Protein AF-A0A969QJK8-F1 (afdb_monomer_lite)

pLDDT: mean 81.88, std 11.28, range [40.84, 90.19]

Sequence (64 aa):
MVGGAIALVTRLIRRRLGQELPEEIKSRLSQLPLPVLEDLSEALLDFRSLGNLEQWLASHGNAS

Secondary structure (DSSP, 8-state):
--HHHHHHHHHHHHHHH-SPPPHHHHHHHHHS-HHHHHHHHHHTTT--SHHHHHHHHHHHTT--

Structure (mmCIF, N/CA/C/O backbon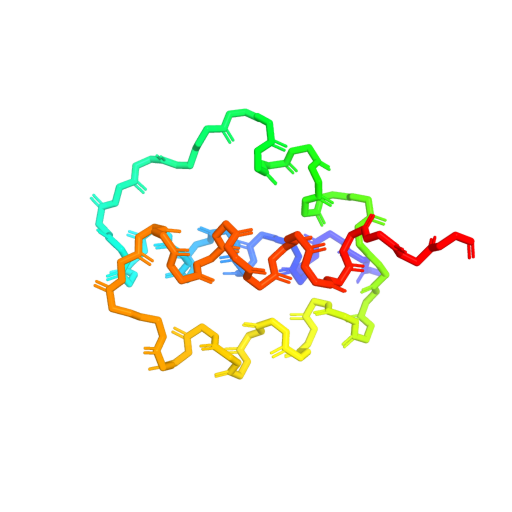e):
data_AF-A0A969QJK8-F1
#
_entry.id   AF-A0A969QJK8-F1
#
loop_
_atom_site.group_PDB
_atom_site.id
_atom_site.type_symbol
_atom_site.label_atom_id
_atom_site.label_alt_id
_atom_site.label_comp_id
_atom_site.label_asym_id
_atom_site.label_entity_id
_atom_site.label_seq_id
_atom_site.pdbx_PDB_ins_code
_atom_site.Cartn_x
_atom_site.Cartn_y
_atom_site.Cartn_z
_atom_site.occupancy
_atom_site.B_iso_or_equiv
_atom_site.auth_seq_id
_atom_site.auth_comp_id
_atom_site.auth_asym_id
_atom_site.auth_atom_id
_atom_site.pdbx_PDB_model_num
ATOM 1 N N . MET A 1 1 ? 17.650 3.763 -6.754 1.00 46.69 1 MET A N 1
ATOM 2 C CA . MET A 1 1 ? 16.944 4.569 -5.730 1.00 46.69 1 MET A CA 1
ATOM 3 C C . MET A 1 1 ? 15.515 4.048 -5.576 1.00 46.69 1 MET A C 1
ATOM 5 O O . MET A 1 1 ? 14.619 4.586 -6.201 1.00 46.69 1 MET A O 1
ATOM 9 N N . VAL A 1 2 ? 15.288 2.983 -4.797 1.00 53.31 2 VAL A N 1
ATOM 10 C CA . VAL A 1 2 ? 13.937 2.386 -4.620 1.00 53.31 2 VAL A CA 1
ATOM 11 C C . VAL A 1 2 ? 13.245 2.886 -3.336 1.00 53.31 2 VAL A C 1
ATOM 13 O O . VAL A 1 2 ? 12.028 2.843 -3.222 1.00 53.31 2 VAL A O 1
ATOM 16 N N . GLY A 1 3 ? 13.990 3.489 -2.399 1.00 61.06 3 GLY A N 1
ATOM 17 C CA . GLY A 1 3 ? 13.429 4.002 -1.138 1.00 61.06 3 GLY A CA 1
ATOM 18 C C . GLY A 1 3 ? 12.509 5.227 -1.267 1.00 61.06 3 GLY A C 1
ATOM 19 O O . GLY A 1 3 ? 11.739 5.508 -0.352 1.00 61.06 3 GLY A O 1
ATOM 20 N N . GLY A 1 4 ? 12.553 5.952 -2.392 1.00 74.88 4 GLY A N 1
ATOM 21 C CA . GLY A 1 4 ? 11.742 7.158 -2.596 1.00 74.88 4 GLY A CA 1
ATOM 22 C C . GLY A 1 4 ? 10.252 6.865 -2.788 1.00 74.88 4 GLY A C 1
ATOM 23 O O . GLY A 1 4 ? 9.416 7.520 -2.169 1.00 74.88 4 GLY A O 1
ATOM 24 N N . ALA A 1 5 ? 9.918 5.851 -3.592 1.00 79.56 5 ALA A N 1
ATOM 25 C CA . ALA A 1 5 ? 8.532 5.514 -3.920 1.00 79.56 5 ALA A CA 1
ATOM 26 C C . ALA A 1 5 ? 7.746 5.050 -2.683 1.00 79.56 5 ALA A C 1
ATOM 28 O O . ALA A 1 5 ? 6.660 5.557 -2.414 1.00 79.56 5 ALA A O 1
ATOM 29 N N . ILE A 1 6 ? 8.338 4.178 -1.859 1.00 81.69 6 ILE A N 1
ATOM 30 C CA . ILE A 1 6 ? 7.714 3.681 -0.620 1.00 81.69 6 ILE A CA 1
ATOM 31 C C . ILE A 1 6 ? 7.437 4.833 0.355 1.00 81.69 6 ILE A C 1
ATOM 33 O O . ILE A 1 6 ? 6.348 4.925 0.929 1.00 81.69 6 ILE A O 1
ATOM 37 N N . ALA A 1 7 ? 8.397 5.747 0.530 1.00 84.31 7 ALA A N 1
ATOM 38 C CA . ALA A 1 7 ? 8.235 6.898 1.415 1.00 84.31 7 ALA A CA 1
ATOM 39 C C . ALA A 1 7 ? 7.127 7.853 0.932 1.00 84.31 7 ALA A C 1
ATOM 4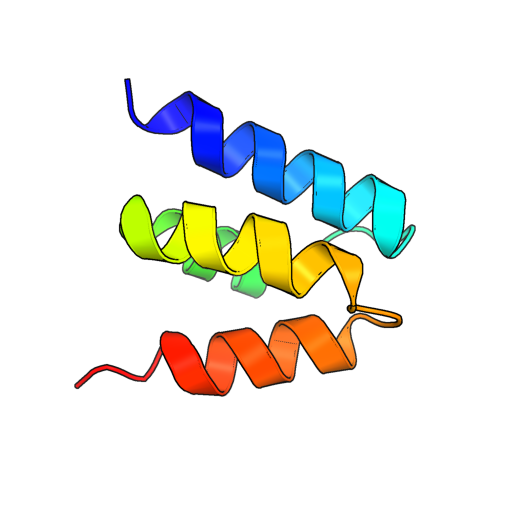1 O O . ALA A 1 7 ? 6.375 8.394 1.751 1.00 84.31 7 ALA A O 1
ATOM 42 N N . LEU A 1 8 ? 7.001 8.040 -0.387 1.00 85.50 8 LEU A N 1
ATOM 43 C CA . LEU A 1 8 ? 5.941 8.844 -0.998 1.00 85.50 8 LEU A CA 1
ATOM 44 C C . LEU A 1 8 ? 4.568 8.197 -0.817 1.00 85.50 8 LEU A C 1
ATOM 46 O O . LEU A 1 8 ? 3.664 8.848 -0.295 1.00 85.50 8 LEU A O 1
ATOM 50 N N . VAL A 1 9 ? 4.431 6.915 -1.161 1.00 86.00 9 VAL A N 1
ATOM 51 C CA . VAL A 1 9 ? 3.188 6.146 -0.997 1.00 86.00 9 VAL A CA 1
ATOM 52 C C . VAL A 1 9 ? 2.743 6.146 0.466 1.00 86.00 9 VAL A C 1
ATOM 54 O O . VAL A 1 9 ? 1.602 6.484 0.768 1.00 86.00 9 VAL A O 1
ATOM 57 N N . THR A 1 10 ? 3.658 5.895 1.404 1.00 85.38 10 THR A N 1
ATOM 58 C CA . THR A 1 10 ? 3.352 5.910 2.846 1.00 85.38 10 THR A CA 1
ATOM 59 C C . THR A 1 10 ? 2.842 7.280 3.307 1.00 85.38 10 THR A C 1
ATOM 61 O O . THR A 1 10 ? 1.876 7.371 4.071 1.00 85.38 10 THR A O 1
ATOM 64 N N . ARG A 1 11 ? 3.452 8.373 2.826 1.00 87.62 11 ARG A N 1
ATOM 65 C CA . ARG A 1 11 ? 2.985 9.740 3.113 1.00 87.62 11 ARG A CA 1
ATOM 66 C C . ARG A 1 11 ? 1.623 10.034 2.488 1.00 87.62 11 ARG A C 1
ATOM 68 O O . ARG A 1 11 ? 0.809 10.687 3.141 1.00 87.62 11 ARG A O 1
ATOM 75 N N . LEU A 1 12 ? 1.377 9.576 1.260 1.00 86.56 12 LEU A N 1
ATOM 76 C CA . LEU A 1 12 ? 0.102 9.748 0.561 1.00 86.56 12 LEU A CA 1
ATOM 77 C C . LEU A 1 12 ? -1.026 9.038 1.300 1.00 86.56 12 LEU A C 1
ATOM 79 O O . LEU A 1 12 ? -2.044 9.668 1.572 1.00 86.56 12 LEU A O 1
ATOM 83 N N . ILE A 1 13 ? -0.811 7.787 1.711 1.00 86.31 13 ILE A N 1
ATOM 84 C CA . ILE A 1 13 ? -1.784 7.013 2.488 1.00 86.31 13 ILE A CA 1
ATOM 85 C C . ILE A 1 13 ? -2.118 7.747 3.790 1.00 86.31 13 ILE A C 1
ATOM 87 O O . ILE A 1 13 ? -3.291 7.970 4.087 1.00 86.31 13 ILE A O 1
ATOM 91 N N . ARG A 1 14 ? -1.102 8.218 4.527 1.00 87.06 14 ARG A N 1
ATOM 92 C CA . ARG A 1 14 ? -1.313 8.988 5.763 1.00 87.06 14 ARG A CA 1
ATOM 93 C C . ARG A 1 14 ? -2.088 10.287 5.519 1.00 87.06 14 ARG A C 1
ATOM 95 O O . ARG A 1 14 ? -2.936 10.640 6.331 1.00 87.06 14 ARG A O 1
ATOM 102 N N . ARG A 1 15 ? -1.821 11.005 4.420 1.00 87.75 15 ARG A N 1
ATOM 103 C CA . ARG A 1 15 ? -2.553 12.239 4.067 1.00 87.75 15 ARG A CA 1
ATOM 104 C C . ARG A 1 15 ? -3.986 11.978 3.608 1.00 87.75 15 ARG A C 1
ATOM 106 O O . ARG A 1 15 ? -4.854 12.784 3.919 1.00 87.75 15 ARG A O 1
ATOM 113 N N . ARG A 1 16 ? -4.216 10.912 2.840 1.00 85.88 16 ARG A N 1
ATOM 114 C CA . ARG A 1 16 ? -5.522 10.568 2.262 1.00 85.88 16 ARG A CA 1
ATOM 115 C C . ARG A 1 16 ? -6.458 9.962 3.292 1.00 85.88 16 ARG A C 1
ATOM 117 O O . ARG A 1 16 ? -7.591 10.405 3.411 1.00 85.88 16 ARG A O 1
ATOM 124 N N . LEU A 1 17 ? -5.976 8.962 4.022 1.00 83.44 17 LEU A N 1
ATOM 125 C CA . LEU A 1 17 ? -6.785 8.231 4.990 1.00 83.44 17 LEU A CA 1
ATOM 126 C C . LEU A 1 17 ? -6.814 8.931 6.352 1.00 83.44 17 LEU A C 1
ATOM 128 O O . LEU A 1 17 ? -7.725 8.693 7.138 1.00 83.44 17 LEU A O 1
ATOM 132 N N . GLY A 1 18 ? -5.831 9.789 6.647 1.00 81.12 18 GLY A N 1
ATOM 133 C CA . GLY A 1 18 ? -5.731 10.477 7.937 1.00 81.12 18 GLY A CA 1
ATOM 134 C C . GLY A 1 18 ? -5.388 9.549 9.106 1.00 81.12 18 GLY A C 1
ATOM 135 O O . GLY A 1 18 ? -5.475 9.966 10.256 1.00 81.12 18 GLY A O 1
ATOM 136 N N . GLN A 1 19 ? -5.004 8.301 8.822 1.00 78.19 19 GLN A N 1
ATOM 137 C CA . GLN A 1 19 ? -4.737 7.256 9.810 1.00 78.19 19 GLN A CA 1
ATOM 138 C C . GLN A 1 19 ? -3.263 6.866 9.784 1.00 78.19 19 GLN A C 1
ATOM 140 O O . GLN A 1 19 ? -2.594 6.955 8.747 1.00 78.19 19 GLN A O 1
ATOM 145 N N . GLU A 1 20 ? -2.760 6.391 10.918 1.00 80.94 20 GLU A N 1
ATOM 146 C CA . GLU A 1 20 ? -1.493 5.674 10.922 1.00 80.94 20 GLU A CA 1
ATOM 147 C C . GLU A 1 20 ? -1.662 4.306 10.270 1.00 80.94 20 GLU A C 1
ATOM 149 O O . GLU A 1 20 ? -2.616 3.583 10.550 1.00 80.94 20 GLU A O 1
ATOM 154 N N . LEU A 1 21 ? -0.722 3.949 9.392 1.00 83.56 21 LEU A N 1
ATOM 155 C CA . LEU A 1 21 ? -0.740 2.627 8.790 1.00 83.56 21 LEU A CA 1
ATOM 156 C C . LEU A 1 21 ? -0.288 1.580 9.814 1.00 83.56 21 LEU A C 1
ATOM 158 O O . LEU A 1 21 ? 0.768 1.779 10.438 1.00 83.56 21 LEU A O 1
ATOM 162 N N . PRO A 1 22 ? -1.000 0.443 9.899 1.00 84.94 22 PRO A N 1
ATOM 163 C CA . PRO A 1 22 ? -0.533 -0.733 10.616 1.00 84.94 22 PRO A CA 1
ATOM 164 C C . PRO A 1 22 ? 0.853 -1.165 10.132 1.00 84.94 22 PRO A C 1
ATOM 166 O O . PRO A 1 22 ? 1.187 -1.021 8.950 1.00 84.94 22 PRO A O 1
ATOM 169 N N . GLU A 1 23 ? 1.655 -1.739 11.028 1.00 83.50 23 GLU A N 1
ATOM 170 C CA . GLU A 1 23 ? 2.970 -2.282 10.668 1.00 83.50 23 GLU A CA 1
ATOM 171 C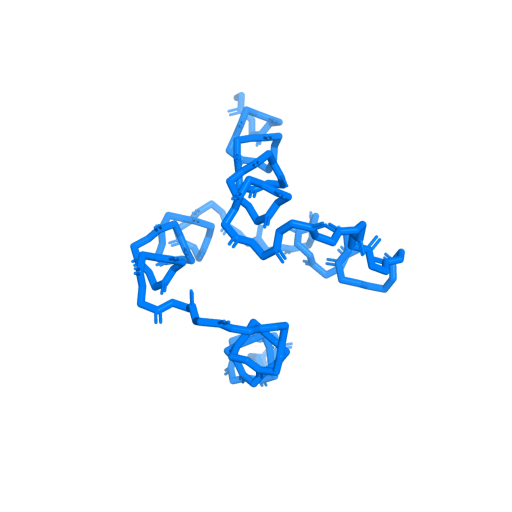 C . GLU A 1 23 ? 2.878 -3.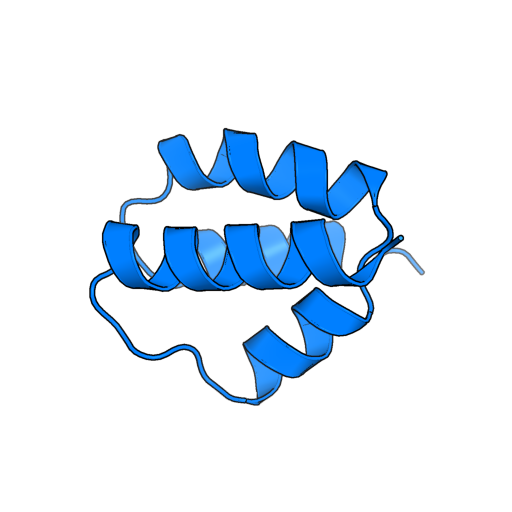379 9.604 1.00 83.50 23 GLU A C 1
ATOM 173 O O . GLU A 1 23 ? 3.718 -3.423 8.708 1.00 83.50 23 GLU A O 1
ATOM 178 N N . GLU A 1 24 ? 1.816 -4.192 9.623 1.00 84.88 24 GLU A N 1
ATOM 179 C CA . GLU A 1 24 ? 1.582 -5.213 8.597 1.00 84.88 24 GLU A CA 1
ATOM 180 C C . GLU A 1 24 ? 1.492 -4.600 7.191 1.00 84.88 24 GLU A C 1
ATOM 182 O O . GLU A 1 24 ? 2.142 -5.068 6.255 1.00 84.88 24 GLU A O 1
ATOM 187 N N . ILE A 1 25 ? 0.757 -3.493 7.049 1.00 84.81 25 ILE A N 1
ATOM 188 C CA . ILE A 1 25 ? 0.609 -2.791 5.772 1.00 84.81 25 ILE A CA 1
ATOM 189 C C . ILE A 1 25 ? 1.945 -2.185 5.336 1.00 84.81 25 ILE A C 1
ATOM 191 O O . ILE A 1 25 ? 2.331 -2.321 4.179 1.00 84.81 25 ILE A O 1
ATOM 195 N N . LYS A 1 26 ? 2.690 -1.558 6.256 1.00 84.44 26 LYS A N 1
ATOM 196 C CA . LYS A 1 26 ? 4.027 -1.005 5.959 1.00 84.44 26 LYS A CA 1
ATOM 197 C C . LYS A 1 26 ? 5.003 -2.089 5.489 1.00 84.44 26 LYS A C 1
ATOM 199 O O . LYS A 1 26 ? 5.783 -1.846 4.566 1.00 84.44 26 LYS A O 1
ATOM 204 N N . SER A 1 27 ? 4.938 -3.272 6.100 1.00 84.81 27 SER A N 1
ATOM 205 C CA . SER A 1 27 ? 5.747 -4.427 5.710 1.00 84.81 27 SER A CA 1
ATOM 206 C C . SER A 1 27 ? 5.399 -4.882 4.293 1.00 84.81 27 SER A C 1
ATOM 208 O O . SER A 1 27 ? 6.283 -4.936 3.439 1.00 84.81 27 SER A O 1
ATOM 210 N N . ARG A 1 28 ? 4.104 -5.064 3.994 1.00 85.44 28 ARG A N 1
ATOM 211 C CA . ARG A 1 28 ? 3.637 -5.422 2.643 1.00 85.44 28 ARG A CA 1
ATOM 212 C C . ARG A 1 28 ? 4.076 -4.402 1.598 1.00 85.44 28 ARG A C 1
ATOM 214 O O . ARG A 1 28 ? 4.653 -4.789 0.592 1.00 85.44 28 ARG A O 1
ATOM 221 N N . LEU A 1 29 ? 3.887 -3.107 1.858 1.00 83.88 29 LEU A N 1
ATOM 222 C CA . LEU A 1 29 ? 4.310 -2.028 0.952 1.00 83.88 29 LEU A CA 1
ATOM 223 C C . LEU A 1 29 ? 5.813 -2.061 0.652 1.00 83.88 29 LEU A C 1
ATOM 225 O O . LEU A 1 29 ? 6.221 -1.736 -0.459 1.00 83.88 29 LEU A O 1
ATOM 229 N N . SER A 1 30 ? 6.632 -2.464 1.626 1.00 83.25 30 SER A N 1
ATOM 230 C CA . SER A 1 30 ? 8.086 -2.573 1.459 1.00 83.25 30 SER A CA 1
ATOM 231 C C . SER A 1 30 ? 8.508 -3.780 0.616 1.00 83.25 30 SER A C 1
ATOM 233 O O . SER A 1 30 ? 9.628 -3.800 0.110 1.00 83.25 30 SER A O 1
ATOM 235 N N . GLN A 1 31 ? 7.629 -4.773 0.459 1.00 84.06 31 GLN A N 1
ATOM 236 C CA . GLN A 1 31 ? 7.843 -5.956 -0.379 1.00 84.06 31 GLN A CA 1
ATOM 237 C C . GLN A 1 31 ? 7.315 -5.780 -1.810 1.00 84.06 31 GLN A C 1
ATOM 239 O O . GLN A 1 31 ? 7.629 -6.596 -2.675 1.00 84.06 31 GLN A O 1
ATOM 244 N N . LEU A 1 32 ? 6.529 -4.729 -2.077 1.00 84.25 32 LEU A N 1
ATOM 245 C CA . LEU A 1 32 ? 5.972 -4.487 -3.404 1.00 84.25 32 LEU A CA 1
ATOM 246 C C . LEU A 1 32 ? 7.049 -3.996 -4.385 1.00 84.25 32 LEU A C 1
ATOM 248 O O . LEU A 1 32 ? 7.851 -3.118 -4.046 1.00 84.25 32 LEU A O 1
ATOM 252 N N . PRO A 1 33 ? 7.057 -4.508 -5.628 1.00 85.75 33 PRO A N 1
ATOM 253 C CA . PRO A 1 33 ? 7.946 -4.009 -6.665 1.00 85.75 33 PRO A CA 1
ATOM 254 C C . PRO A 1 33 ? 7.530 -2.597 -7.105 1.00 85.75 33 PRO A C 1
ATOM 256 O O . PRO A 1 33 ? 6.362 -2.216 -7.029 1.00 85.75 33 PRO A O 1
ATOM 259 N N . LEU A 1 34 ? 8.494 -1.825 -7.615 1.00 83.00 34 LEU A N 1
ATOM 260 C CA . LEU A 1 34 ? 8.293 -0.442 -8.067 1.00 83.00 34 LEU A CA 1
ATOM 261 C C . LEU A 1 34 ? 7.054 -0.220 -8.965 1.00 83.00 34 LEU A C 1
ATOM 263 O O . LEU A 1 34 ? 6.276 0.665 -8.623 1.00 83.00 34 LEU A O 1
ATOM 267 N N . PRO A 1 35 ? 6.798 -1.014 -10.027 1.00 86.06 35 PRO A N 1
ATOM 268 C CA . PRO A 1 35 ? 5.615 -0.809 -10.872 1.00 86.06 35 PRO A CA 1
ATOM 269 C C . PRO A 1 35 ? 4.289 -0.952 -10.110 1.00 86.06 35 PRO A C 1
ATOM 271 O O . PRO A 1 35 ? 3.318 -0.274 -10.421 1.00 86.06 35 PRO A O 1
ATOM 274 N N . VAL A 1 36 ? 4.251 -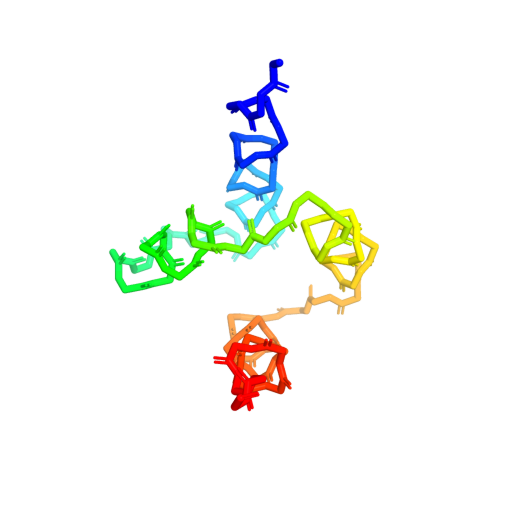1.791 -9.073 1.00 87.12 36 VAL A N 1
ATOM 275 C CA . VAL A 1 36 ? 3.058 -1.974 -8.234 1.00 87.12 36 VAL A CA 1
ATOM 276 C C . VAL A 1 36 ? 2.892 -0.802 -7.262 1.00 87.12 36 VAL A C 1
ATOM 278 O O . VAL A 1 36 ? 1.772 -0.409 -6.955 1.00 87.12 36 VAL A O 1
ATOM 281 N N . LEU A 1 37 ? 3.989 -0.191 -6.803 1.00 86.44 37 LEU A N 1
ATOM 282 C CA . LEU A 1 37 ? 3.936 1.048 -6.016 1.00 86.44 37 LEU A CA 1
ATOM 283 C C . LEU A 1 37 ? 3.447 2.243 -6.846 1.00 86.44 37 LEU A C 1
ATOM 285 O O . LEU A 1 37 ? 2.762 3.114 -6.307 1.00 86.44 37 LEU A O 1
ATOM 289 N N . GLU A 1 38 ? 3.802 2.295 -8.130 1.00 87.50 38 GLU A N 1
ATOM 290 C CA . GLU A 1 38 ? 3.302 3.310 -9.061 1.00 87.50 38 GLU A CA 1
ATOM 291 C C . GLU A 1 38 ? 1.794 3.141 -9.295 1.00 87.50 38 GLU A C 1
ATOM 293 O O . GLU A 1 38 ? 1.055 4.106 -9.103 1.00 87.50 38 GLU A O 1
ATOM 298 N N . ASP A 1 39 ? 1.321 1.921 -9.566 1.00 89.31 39 ASP A N 1
ATOM 299 C CA . ASP A 1 39 ? -0.116 1.616 -9.695 1.00 89.31 39 ASP A CA 1
ATOM 300 C C . ASP A 1 39 ? -0.896 1.949 -8.410 1.00 89.31 39 ASP A C 1
ATOM 302 O O . ASP A 1 39 ? -1.915 2.643 -8.432 1.00 89.31 39 ASP A O 1
ATOM 306 N N . LEU A 1 40 ? -0.336 1.578 -7.252 1.00 89.25 40 LEU A N 1
ATOM 307 C CA . LEU A 1 40 ? -0.900 1.920 -5.950 1.00 89.25 40 LEU A CA 1
ATOM 308 C C . LEU A 1 40 ? -1.074 3.430 -5.779 1.00 89.25 40 LEU A C 1
ATOM 310 O O . LEU A 1 40 ? -2.032 3.860 -5.143 1.00 89.25 40 LEU A O 1
ATOM 314 N N . SER A 1 41 ? -0.153 4.246 -6.299 1.00 86.31 41 SER A N 1
ATOM 315 C CA . SER A 1 41 ? -0.230 5.702 -6.158 1.00 86.31 41 SER A CA 1
ATOM 316 C C . SER A 1 41 ? -1.399 6.315 -6.936 1.00 86.31 41 SER A C 1
ATOM 318 O O . SER A 1 41 ? -1.996 7.282 -6.455 1.00 86.31 41 SER A O 1
ATOM 320 N N . GLU A 1 42 ? -1.777 5.717 -8.069 1.00 89.12 42 GLU A N 1
ATOM 321 C CA . GLU A 1 42 ? -2.963 6.091 -8.843 1.00 89.12 42 GLU A CA 1
ATOM 322 C C . GLU A 1 42 ? -4.241 5.587 -8.162 1.00 89.12 42 GLU A C 1
ATOM 324 O O . GLU A 1 42 ? -5.151 6.377 -7.898 1.00 89.12 42 GLU A O 1
ATOM 329 N N . ALA A 1 43 ? -4.273 4.314 -7.752 1.00 90.19 43 ALA A N 1
ATOM 330 C CA . ALA A 1 43 ? -5.402 3.729 -7.023 1.00 90.19 43 ALA A CA 1
ATOM 331 C C . ALA A 1 43 ? -5.689 4.460 -5.694 1.00 90.19 43 ALA A C 1
ATOM 333 O O . ALA A 1 43 ? -6.845 4.670 -5.320 1.00 90.19 43 ALA A O 1
ATOM 334 N N . LEU A 1 44 ? -4.643 4.945 -5.013 1.00 87.94 44 LEU A N 1
ATOM 335 C CA . LEU A 1 44 ? -4.731 5.768 -3.801 1.00 87.94 44 LEU A CA 1
ATOM 336 C C . LEU A 1 44 ? -5.556 7.040 -3.974 1.00 87.94 44 LEU A C 1
ATOM 338 O O . LEU A 1 44 ? -6.036 7.597 -2.982 1.00 87.94 44 LEU A O 1
ATOM 342 N N . LEU A 1 45 ? -5.697 7.541 -5.203 1.00 87.94 45 LEU A N 1
ATOM 343 C CA . LEU A 1 45 ? -6.528 8.705 -5.474 1.00 87.94 45 LEU A CA 1
ATOM 344 C C . LEU A 1 45 ? -8.023 8.398 -5.330 1.00 87.94 45 LEU A C 1
ATOM 346 O O . LEU A 1 45 ? -8.777 9.318 -5.002 1.00 87.94 45 LEU A O 1
ATOM 350 N N . ASP A 1 46 ? -8.423 7.138 -5.515 1.00 88.69 46 ASP A N 1
ATOM 351 C CA . ASP A 1 46 ? -9.803 6.665 -5.369 1.00 88.69 46 ASP A CA 1
ATOM 352 C C . ASP A 1 46 ? -10.111 6.152 -3.950 1.00 88.69 46 ASP A C 1
ATOM 354 O O . ASP A 1 46 ? -11.267 6.085 -3.529 1.00 88.69 46 ASP A O 1
ATOM 358 N N . PHE A 1 47 ? -9.079 5.851 -3.153 1.00 89.06 47 PHE A N 1
ATOM 359 C CA . PHE A 1 47 ? -9.266 5.324 -1.802 1.00 89.06 47 PHE A CA 1
ATOM 360 C C . PHE A 1 47 ? -9.953 6.338 -0.888 1.00 89.06 47 PHE A C 1
ATOM 362 O O . PHE A 1 47 ? -9.454 7.437 -0.632 1.00 89.06 47 PHE A O 1
ATOM 369 N N . ARG A 1 48 ? -11.093 5.924 -0.327 1.00 84.94 48 ARG A N 1
ATOM 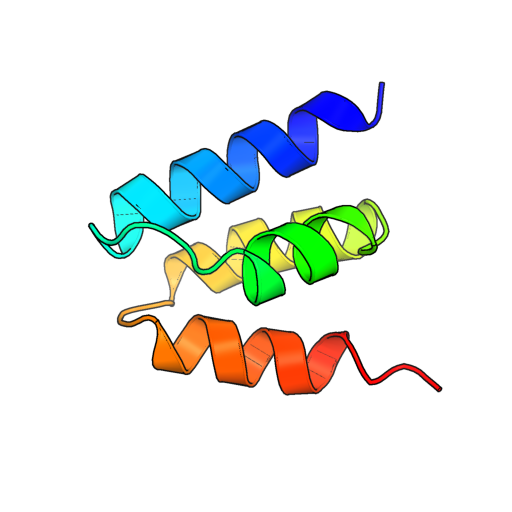370 C CA . ARG A 1 48 ? -11.866 6.715 0.641 1.00 84.94 48 ARG A CA 1
ATOM 371 C C . ARG A 1 48 ? -11.683 6.237 2.074 1.00 84.94 48 ARG A C 1
ATOM 373 O O . ARG A 1 48 ? -12.091 6.922 3.007 1.00 84.94 48 ARG A O 1
ATOM 380 N N . SER A 1 49 ? -11.127 5.046 2.269 1.00 87.25 49 SER A N 1
ATOM 381 C CA . SER A 1 49 ? -10.954 4.420 3.579 1.00 87.25 49 SER A CA 1
ATOM 382 C C . SER A 1 49 ? -9.840 3.376 3.554 1.00 87.25 49 SER A C 1
ATOM 384 O O . SER A 1 49 ? -9.459 2.887 2.491 1.00 87.25 49 SER A O 1
ATOM 386 N N . LEU A 1 50 ? -9.351 2.996 4.739 1.00 85.12 50 LEU A N 1
ATOM 387 C CA . LEU A 1 50 ? -8.349 1.936 4.893 1.00 85.12 50 LEU A CA 1
ATOM 388 C C . LEU A 1 50 ? -8.804 0.611 4.277 1.00 85.12 50 LEU A C 1
ATOM 390 O O . LEU A 1 50 ? -7.999 -0.058 3.642 1.00 85.12 50 LEU A O 1
ATOM 394 N N . GLY A 1 51 ? -10.101 0.299 4.341 1.00 87.12 51 GLY A N 1
ATOM 395 C CA . GLY A 1 51 ? -10.653 -0.895 3.701 1.00 87.12 51 GLY A CA 1
ATOM 396 C C . GLY A 1 51 ? -10.400 -0.966 2.188 1.00 87.12 51 GLY A C 1
ATOM 397 O O . GLY A 1 51 ? -10.195 -2.058 1.671 1.00 87.12 51 GLY A O 1
ATOM 398 N N . ASN A 1 52 ? -10.336 0.169 1.471 1.00 89.44 52 ASN A N 1
ATOM 399 C CA . ASN A 1 52 ? -9.970 0.167 0.047 1.00 89.44 52 ASN A CA 1
ATOM 400 C C . ASN A 1 52 ? -8.506 -0.247 -0.152 1.00 89.44 52 ASN A C 1
ATOM 402 O O . ASN A 1 52 ? -8.207 -1.039 -1.042 1.00 89.44 52 ASN A O 1
ATOM 406 N N . LEU A 1 53 ? -7.612 0.255 0.706 1.00 88.19 53 LEU A N 1
ATOM 407 C CA . LEU A 1 53 ? -6.191 -0.087 0.684 1.00 88.19 53 LEU A CA 1
ATOM 408 C C . LEU A 1 53 ? -5.968 -1.566 1.015 1.00 88.19 53 LEU A C 1
ATOM 410 O O . LEU A 1 53 ? -5.216 -2.236 0.316 1.00 88.19 53 LEU A O 1
ATOM 414 N N . GLU A 1 54 ? -6.623 -2.082 2.055 1.00 88.00 54 GLU A N 1
ATOM 415 C CA . GLU A 1 54 ? -6.508 -3.493 2.440 1.00 88.00 54 GLU A CA 1
ATOM 416 C C . GLU A 1 54 ? -7.004 -4.420 1.331 1.00 88.00 54 GLU A C 1
ATOM 418 O O . GLU A 1 54 ? -6.344 -5.406 1.007 1.00 88.00 54 GLU A O 1
ATOM 423 N N . GLN A 1 55 ? -8.126 -4.075 0.700 1.00 89.38 55 GLN A N 1
ATOM 424 C CA . GLN A 1 55 ? -8.697 -4.856 -0.393 1.00 89.38 55 GLN A CA 1
ATOM 425 C C . GLN A 1 55 ? -7.803 -4.824 -1.643 1.00 89.38 55 GLN A C 1
ATOM 427 O O . GLN A 1 55 ? -7.568 -5.862 -2.262 1.00 89.38 55 GLN A O 1
ATOM 432 N N . TRP A 1 56 ? -7.225 -3.664 -1.970 1.00 90.12 56 TRP A N 1
ATOM 433 C CA . TRP A 1 56 ? -6.265 -3.540 -3.068 1.00 90.12 56 TRP A CA 1
ATOM 434 C C . TRP A 1 56 ? -4.987 -4.348 -2.800 1.00 90.12 56 TRP A C 1
ATOM 436 O O . TRP A 1 56 ? -4.533 -5.095 -3.669 1.00 90.12 56 TRP A O 1
ATOM 446 N N . LEU A 1 57 ? -4.445 -4.272 -1.578 1.00 86.81 57 LEU A N 1
ATOM 447 C CA . LEU A 1 57 ? -3.265 -5.039 -1.162 1.00 86.81 57 LEU A CA 1
ATOM 448 C C . LEU A 1 57 ? -3.532 -6.543 -1.124 1.00 86.81 57 LEU A C 1
ATOM 450 O O . LEU A 1 57 ? -2.626 -7.316 -1.413 1.00 86.81 57 LEU A O 1
ATOM 454 N N . ALA A 1 58 ? -4.745 -6.977 -0.784 1.00 86.31 58 ALA A N 1
ATOM 455 C CA . ALA A 1 58 ? -5.132 -8.383 -0.868 1.00 86.31 58 ALA A CA 1
ATOM 456 C C . ALA A 1 58 ? -5.196 -8.873 -2.324 1.00 86.31 58 ALA A C 1
ATOM 458 O O . ALA A 1 58 ? -4.843 -10.017 -2.593 1.00 86.31 58 ALA A O 1
ATOM 459 N N . SER A 1 59 ? -5.594 -8.010 -3.264 1.00 86.31 59 SER A N 1
ATOM 460 C CA . SER A 1 59 ? -5.643 -8.346 -4.691 1.00 86.31 59 SER A CA 1
ATOM 461 C C . SER A 1 59 ? -4.262 -8.362 -5.360 1.00 86.31 59 SER A C 1
ATOM 463 O O . SER A 1 59 ? -4.047 -9.159 -6.266 1.00 86.31 59 SER A O 1
ATOM 465 N N . HIS A 1 60 ? -3.330 -7.504 -4.926 1.00 80.94 60 HIS A N 1
ATOM 466 C CA . HIS A 1 60 ? -1.997 -7.354 -5.538 1.00 80.94 60 HIS A CA 1
ATOM 467 C C . HIS A 1 60 ? -0.862 -8.047 -4.769 1.00 80.94 60 HIS A C 1
ATOM 469 O O . HIS A 1 60 ? 0.176 -8.355 -5.346 1.00 80.94 60 HIS A O 1
ATOM 475 N N . GLY A 1 61 ? -1.041 -8.317 -3.474 1.00 65.75 61 GLY A N 1
ATOM 476 C CA . GLY A 1 61 ? -0.071 -9.014 -2.621 1.00 65.75 61 GLY A CA 1
ATOM 477 C C . GLY A 1 61 ? -0.172 -10.540 -2.667 1.00 65.75 61 GLY A C 1
ATOM 478 O O . GLY A 1 61 ? 0.593 -11.212 -1.986 1.00 65.75 61 GLY A O 1
ATOM 479 N N . ASN A 1 62 ? -1.108 -11.078 -3.452 1.00 53.19 62 ASN A N 1
ATOM 480 C CA . ASN A 1 62 ? -1.347 -12.511 -3.617 1.00 53.19 62 ASN A CA 1
ATOM 481 C C . ASN A 1 62 ? -0.899 -13.016 -5.001 1.00 53.19 62 ASN A C 1
ATOM 483 O O . ASN A 1 62 ? -1.451 -13.984 -5.525 1.00 53.19 62 ASN A O 1
ATOM 487 N N . ALA A 1 63 ? 0.081 -12.345 -5.615 1.00 41.84 63 ALA A N 1
ATOM 488 C CA . ALA A 1 63 ? 0.786 -12.897 -6.763 1.00 41.84 63 ALA A CA 1
ATOM 489 C C . ALA A 1 63 ? 1.621 -14.089 -6.267 1.00 41.84 63 ALA A C 1
ATOM 491 O O . ALA A 1 63 ? 2.683 -13.906 -5.672 1.00 41.84 63 ALA A O 1
ATOM 492 N N . SER A 1 64 ? 1.045 -15.287 -6.418 1.00 40.84 64 SER A N 1
ATOM 493 C CA . SER A 1 64 ? 1.715 -16.579 -6.227 1.00 40.84 64 SER A CA 1
ATOM 494 C C . SER A 1 64 ? 2.933 -16.726 -7.132 1.00 40.84 64 SER A C 1
ATOM 496 O O . SER A 1 64 ? 2.899 -16.166 -8.252 1.00 40.84 64 SER A O 1
#

Radius of gyration: 10.69 Å; chains: 1; bounding box: 29×29×22 Å

Foldseek 3Di:
DQVPLLVVLLVLCCVQAVDHDDPVLSVLSVVDDPVVSVVSVVQSVVDNHVVSVVVSSVVRVPPD